Protein AF-A0A6C0HM33-F1 (afdb_monomer_lite)

Radius of gyration: 14.19 Å; chains: 1; bounding box: 34×34×38 Å

Organism: NCBI:txid1070528

Foldseek 3Di:
DPPPDLLVLLLVLLLVVLVVVVVVVCVVVVHLDDDLVVSLVSLVCCCPVVVVVSLVSSLVVQCVVCPVNDDPVVSVVSSCVCSVPVPVSSVVSSVVVVVVSVVD

pLDDT: mean 93.54, std 9.11, range [40.88, 98.25]

Sequence (104 aa):
MEDTSLITLVRDVTYYYIKFYYEKELKESNTNKLPDDNVKAMIDNLYIEKANDLKKYIRTTLKENLNDAYSAVAVENLLIEMFNDPEYSKQRVYLEILEYQKSL

Secondary structure (DSSP, 8-state):
-----HHHHHHHHHHHHHHHHHHHHHHHHT-S---HHHHHHHHHHHHHTSHHHHHHHHHHHHHHHHGGG--HHHHHHHHHHHHHS-HHHHHHHHHHHHHHHHT-

Structure (mmCIF, N/CA/C/O backbone):
data_AF-A0A6C0HM33-F1
#
_entry.id   AF-A0A6C0HM33-F1
#
loop_
_atom_site.group_PDB
_atom_site.id
_atom_site.type_symbol
_atom_site.label_atom_id
_atom_site.label_alt_id
_atom_site.label_comp_id
_atom_site.label_asym_id
_atom_site.label_entity_id
_atom_site.label_seq_id
_atom_site.pdbx_PDB_ins_code
_atom_site.Cartn_x
_atom_site.Cartn_y
_atom_site.Cartn_z
_atom_site.occupancy
_atom_site.B_iso_or_equiv
_atom_site.auth_seq_id
_atom_site.auth_comp_id
_atom_site.auth_asym_id
_atom_site.auth_atom_id
_atom_site.pdbx_PDB_model_num
ATOM 1 N N . MET A 1 1 ? 1.375 -22.699 -9.242 1.00 40.88 1 MET A N 1
ATOM 2 C CA . MET A 1 1 ? 2.428 -21.670 -9.310 1.00 40.88 1 MET A CA 1
ATOM 3 C C . MET A 1 1 ? 1.745 -20.376 -8.939 1.00 40.88 1 MET A C 1
ATOM 5 O O . MET A 1 1 ? 0.843 -19.987 -9.668 1.00 40.88 1 MET A O 1
ATOM 9 N N . GLU A 1 2 ? 2.046 -19.805 -7.773 1.00 47.09 2 GLU A N 1
ATOM 10 C CA . GLU A 1 2 ? 1.634 -18.424 -7.504 1.00 47.09 2 GLU A CA 1
ATOM 11 C C . GLU A 1 2 ? 2.284 -17.542 -8.565 1.00 47.09 2 GLU A C 1
ATOM 13 O O . GLU A 1 2 ? 3.473 -17.677 -8.854 1.00 47.09 2 GLU A O 1
ATOM 18 N N . ASP A 1 3 ? 1.474 -16.715 -9.209 1.00 47.31 3 ASP A N 1
ATOM 19 C CA . ASP A 1 3 ? 1.908 -15.832 -10.278 1.00 47.31 3 ASP A CA 1
ATOM 20 C C . ASP A 1 3 ? 2.804 -14.745 -9.663 1.00 47.31 3 ASP A C 1
ATOM 22 O O . ASP A 1 3 ? 2.318 -13.747 -9.123 1.00 47.31 3 ASP A O 1
ATOM 26 N N . THR A 1 4 ? 4.126 -14.954 -9.669 1.00 66.25 4 THR A N 1
ATOM 27 C CA . THR A 1 4 ? 5.123 -13.995 -9.151 1.00 66.25 4 THR A CA 1
ATOM 28 C C . THR A 1 4 ? 5.337 -12.850 -10.147 1.00 66.25 4 THR A C 1
ATOM 30 O O . THR A 1 4 ? 6.457 -12.505 -10.521 1.00 66.25 4 THR A O 1
ATOM 33 N N . SER A 1 5 ? 4.240 -12.281 -10.643 1.00 88.25 5 SER A N 1
ATOM 34 C CA . SER A 1 5 ? 4.273 -11.125 -11.526 1.00 88.25 5 SER A CA 1
ATOM 35 C C . SER A 1 5 ? 4.739 -9.886 -10.752 1.00 88.25 5 SER A C 1
ATOM 37 O O . SER A 1 5 ? 4.490 -9.750 -9.552 1.00 88.25 5 SER A O 1
ATOM 39 N N . LEU A 1 6 ? 5.372 -8.934 -11.444 1.00 89.75 6 LEU A N 1
ATOM 40 C CA . LEU A 1 6 ? 5.747 -7.647 -10.845 1.00 89.75 6 LEU A CA 1
ATOM 41 C C . LEU A 1 6 ? 4.533 -6.922 -10.244 1.00 89.75 6 LEU A C 1
ATOM 43 O O . LEU A 1 6 ? 4.656 -6.248 -9.225 1.00 89.75 6 LEU A O 1
ATOM 47 N N . ILE A 1 7 ? 3.354 -7.103 -10.848 1.00 91.62 7 ILE A N 1
ATOM 48 C CA . ILE A 1 7 ? 2.091 -6.565 -10.342 1.00 91.62 7 ILE A CA 1
ATOM 49 C C . ILE A 1 7 ? 1.794 -7.162 -8.969 1.00 91.62 7 ILE A C 1
ATOM 51 O O . ILE A 1 7 ? 1.553 -6.405 -8.036 1.00 91.62 7 ILE A O 1
ATOM 55 N N . THR A 1 8 ? 1.855 -8.488 -8.821 1.00 92.19 8 THR A N 1
ATOM 56 C CA . THR A 1 8 ? 1.652 -9.172 -7.532 1.00 92.19 8 THR A CA 1
ATOM 57 C C . THR A 1 8 ? 2.597 -8.613 -6.471 1.00 92.19 8 THR A C 1
ATOM 59 O O . THR A 1 8 ? 2.149 -8.189 -5.412 1.00 92.19 8 THR A O 1
ATOM 62 N N . LEU A 1 9 ? 3.882 -8.468 -6.800 1.00 94.38 9 LEU A N 1
ATOM 63 C CA . LEU A 1 9 ? 4.868 -7.927 -5.864 1.00 94.38 9 LEU A CA 1
ATOM 64 C C . LEU A 1 9 ? 4.569 -6.475 -5.454 1.00 94.38 9 LEU A C 1
ATOM 66 O O . LEU A 1 9 ? 4.654 -6.142 -4.276 1.00 94.38 9 LEU A O 1
ATOM 70 N N . VAL A 1 10 ? 4.182 -5.600 -6.391 1.00 94.94 10 VAL A N 1
ATOM 71 C CA . VAL A 1 10 ? 3.756 -4.224 -6.066 1.00 94.94 10 VAL A CA 1
ATOM 72 C C . VAL A 1 10 ? 2.551 -4.242 -5.123 1.00 94.94 10 VAL A C 1
ATOM 74 O O . VAL A 1 10 ? 2.495 -3.450 -4.176 1.00 94.94 10 VAL A O 1
ATOM 77 N N . ARG A 1 11 ? 1.588 -5.141 -5.360 1.00 94.56 11 ARG A N 1
ATOM 78 C CA . ARG A 1 11 ? 0.393 -5.282 -4.520 1.00 94.56 11 ARG A CA 1
ATOM 79 C C . ARG A 1 11 ? 0.765 -5.696 -3.100 1.00 94.56 11 ARG A C 1
ATOM 81 O O . ARG A 1 11 ? 0.347 -5.007 -2.170 1.00 94.56 11 ARG A O 1
ATOM 88 N N . ASP A 1 12 ? 1.598 -6.719 -2.953 1.00 95.44 12 ASP A N 1
ATOM 89 C CA . ASP A 1 12 ? 2.037 -7.233 -1.653 1.00 95.44 12 ASP A CA 1
ATOM 90 C C . ASP A 1 12 ? 2.808 -6.173 -0.869 1.00 95.44 12 ASP A C 1
ATOM 92 O O . ASP A 1 12 ? 2.508 -5.899 0.291 1.00 95.44 12 ASP A O 1
ATOM 96 N N . VAL A 1 13 ? 3.764 -5.501 -1.515 1.00 96.69 13 VAL A N 1
ATOM 97 C CA . VAL A 1 13 ? 4.553 -4.441 -0.873 1.00 96.69 13 VAL A CA 1
ATOM 98 C C . VAL A 1 13 ? 3.663 -3.277 -0.427 1.00 96.69 13 VAL A C 1
ATOM 100 O O . VAL A 1 13 ? 3.853 -2.734 0.663 1.00 96.69 13 VAL A O 1
ATOM 103 N N . THR A 1 14 ? 2.655 -2.922 -1.226 1.00 97.25 14 THR A N 1
ATOM 104 C CA . THR A 1 14 ? 1.662 -1.906 -0.847 1.00 97.25 14 THR A CA 1
ATOM 105 C C . THR A 1 14 ? 0.862 -2.348 0.379 1.00 97.25 14 THR A C 1
ATOM 107 O O . THR A 1 14 ? 0.716 -1.569 1.321 1.00 97.25 14 THR A O 1
ATOM 110 N N . TYR A 1 15 ? 0.385 -3.597 0.403 1.00 97.69 15 TYR A N 1
ATOM 111 C CA . TYR A 1 15 ? -0.327 -4.156 1.551 1.00 97.69 15 TYR A CA 1
ATOM 112 C C . TYR A 1 15 ? 0.526 -4.101 2.823 1.00 97.69 15 TYR A C 1
ATOM 114 O O . TYR A 1 15 ? 0.066 -3.585 3.838 1.00 97.69 15 TY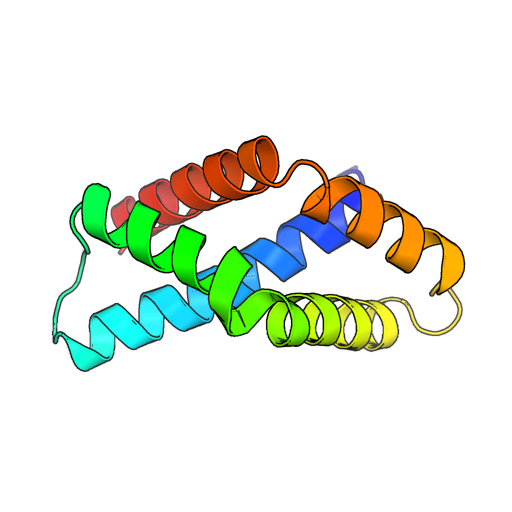R A O 1
ATOM 122 N N . TYR A 1 16 ? 1.786 -4.546 2.769 1.00 97.44 16 TYR A N 1
ATOM 123 C CA . TYR A 1 16 ? 2.678 -4.532 3.932 1.00 97.44 16 TYR A CA 1
ATOM 124 C C . TYR A 1 16 ? 2.941 -3.123 4.468 1.00 97.44 16 TYR A C 1
ATOM 126 O O . TYR A 1 16 ? 2.944 -2.927 5.685 1.00 97.44 16 TYR A O 1
ATOM 134 N N . TYR A 1 17 ? 3.108 -2.134 3.585 1.00 97.81 17 TYR A N 1
ATOM 135 C CA . TYR A 1 17 ? 3.233 -0.737 3.997 1.00 97.81 17 TYR A CA 1
ATOM 136 C C . TYR A 1 17 ? 1.991 -0.267 4.757 1.00 97.81 17 TYR A C 1
ATOM 138 O O . TYR A 1 17 ? 2.098 0.283 5.851 1.00 97.81 17 TYR A O 1
ATOM 146 N N . ILE A 1 18 ? 0.801 -0.505 4.204 1.00 97.81 18 ILE A N 1
ATOM 147 C CA . ILE A 1 18 ? -0.454 -0.063 4.819 1.00 97.81 18 ILE A CA 1
ATOM 148 C C . ILE A 1 18 ? -0.720 -0.816 6.126 1.00 97.81 18 ILE A C 1
ATOM 150 O O . ILE A 1 18 ? -1.084 -0.194 7.121 1.00 97.81 18 ILE A O 1
ATOM 154 N N . LYS A 1 19 ? -0.461 -2.128 6.165 1.00 97.69 19 LYS A N 1
ATOM 155 C CA . LYS A 1 19 ? -0.561 -2.962 7.370 1.00 97.69 19 LYS A CA 1
ATOM 156 C C . LYS A 1 19 ? 0.330 -2.442 8.493 1.00 97.69 19 LYS A C 1
ATOM 158 O O . LYS A 1 19 ? -0.118 -2.384 9.633 1.00 97.69 19 LYS A O 1
ATOM 163 N N . PHE A 1 20 ? 1.556 -2.020 8.184 1.00 97.31 20 PHE A N 1
ATOM 164 C CA . PHE A 1 20 ? 2.453 -1.419 9.171 1.00 97.31 20 PHE A CA 1
ATOM 165 C C . PHE A 1 20 ? 1.843 -0.164 9.817 1.00 97.31 20 PHE A C 1
ATOM 167 O O . PHE A 1 20 ? 1.882 -0.022 11.040 1.00 97.31 20 PHE A O 1
ATOM 174 N N . TYR A 1 21 ? 1.248 0.732 9.022 1.00 97.25 21 TYR A N 1
ATOM 175 C CA . TYR A 1 21 ? 0.576 1.921 9.559 1.00 97.25 21 TYR A CA 1
ATOM 176 C C . TYR A 1 21 ? -0.694 1.569 10.329 1.00 97.25 21 TYR A C 1
ATOM 178 O O . TYR A 1 21 ? -0.913 2.111 11.405 1.00 97.25 21 TYR A O 1
ATOM 186 N N . TYR A 1 22 ? -1.478 0.614 9.839 1.00 97.56 22 TYR A N 1
ATOM 187 C CA . TYR A 1 22 ? -2.654 0.115 10.542 1.00 97.56 22 TYR A CA 1
ATOM 188 C C . TYR A 1 22 ? -2.306 -0.436 11.934 1.00 97.56 22 TYR A C 1
ATOM 190 O O . TYR A 1 22 ? -2.901 -0.046 12.933 1.00 97.56 22 TYR A O 1
ATOM 198 N N . GLU A 1 23 ? -1.288 -1.292 12.034 1.00 96.62 23 GLU A N 1
ATOM 199 C CA . GLU A 1 23 ? -0.817 -1.819 13.320 1.00 96.62 23 GLU A CA 1
ATOM 200 C C . GLU A 1 23 ? -0.270 -0.729 14.241 1.00 96.62 23 GLU A C 1
ATOM 202 O O . GLU A 1 23 ? -0.378 -0.833 15.465 1.00 96.62 23 GLU A O 1
ATOM 207 N N . LYS A 1 24 ? 0.342 0.308 13.666 1.00 96.38 24 LYS A N 1
ATOM 208 C CA . LYS A 1 24 ? 0.802 1.471 14.418 1.00 96.38 24 LYS A CA 1
ATOM 209 C C . LYS A 1 24 ? -0.385 2.243 15.009 1.00 96.38 24 LYS A C 1
ATOM 211 O O . LYS A 1 24 ? -0.370 2.507 16.206 1.00 96.38 24 LYS A O 1
ATOM 216 N N . GLU A 1 25 ? -1.422 2.516 14.221 1.00 95.50 25 GLU A N 1
ATOM 217 C CA . GLU A 1 25 ? -2.656 3.176 14.676 1.00 95.50 25 GLU A CA 1
ATOM 218 C C . GLU A 1 25 ? -3.372 2.371 15.771 1.00 95.50 25 GLU A C 1
ATOM 220 O O . GLU A 1 25 ? -3.819 2.933 16.771 1.00 95.50 25 GLU A O 1
ATOM 225 N N . LEU A 1 26 ? -3.431 1.039 15.648 1.00 95.81 26 LEU A N 1
ATOM 226 C CA . LEU A 1 26 ? -3.969 0.167 16.700 1.00 95.81 26 LEU A CA 1
ATOM 227 C C . LEU A 1 26 ? -3.209 0.321 18.023 1.00 95.81 26 LEU A C 1
ATOM 229 O O . LEU A 1 26 ? -3.818 0.464 19.083 1.00 95.81 26 LEU A O 1
ATOM 233 N N . LYS A 1 27 ? -1.871 0.342 17.966 1.00 95.00 27 LYS A N 1
ATOM 234 C CA . LYS A 1 27 ? -1.017 0.526 19.149 1.00 95.00 27 LYS A CA 1
ATOM 235 C C . LYS A 1 27 ? -1.180 1.913 19.767 1.00 95.00 27 LYS A C 1
ATOM 237 O O . LYS A 1 27 ? -1.246 2.018 20.987 1.00 95.00 27 LYS A O 1
ATOM 242 N N . GLU A 1 28 ? -1.250 2.960 18.949 1.00 94.25 28 GLU A N 1
ATOM 243 C CA . GLU A 1 28 ? -1.387 4.347 19.414 1.00 94.25 28 GLU A CA 1
ATOM 244 C C . GLU A 1 28 ? -2.772 4.624 20.015 1.00 94.25 28 GLU A C 1
ATOM 246 O O . GLU A 1 28 ? -2.881 5.312 21.029 1.00 94.25 28 GLU A O 1
ATOM 251 N N . SER A 1 29 ? -3.822 4.028 19.447 1.00 92.25 29 SER A N 1
ATOM 252 C CA . SER A 1 29 ? -5.194 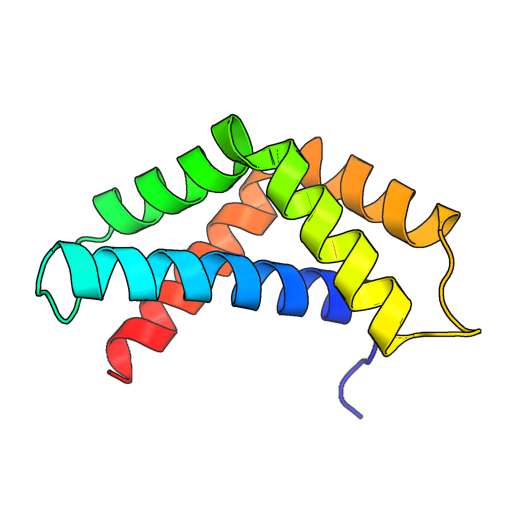4.111 19.966 1.00 92.25 29 SER A CA 1
ATOM 253 C C . SER A 1 29 ? -5.506 3.097 21.075 1.00 92.25 29 SER A C 1
ATOM 255 O O . SER A 1 29 ? -6.578 3.163 21.676 1.00 92.25 29 SER A O 1
ATOM 257 N N . ASN A 1 30 ? -4.582 2.172 21.360 1.00 93.19 30 ASN A N 1
ATOM 258 C CA . ASN A 1 30 ? -4.756 1.045 22.279 1.00 93.19 30 ASN A CA 1
ATOM 259 C C . ASN A 1 30 ? -6.023 0.218 21.976 1.00 93.19 30 ASN A C 1
ATOM 261 O O . ASN A 1 30 ? -6.786 -0.153 22.873 1.00 93.19 30 ASN A O 1
ATOM 265 N N . THR A 1 31 ? -6.269 -0.025 20.688 1.00 92.81 31 THR A N 1
ATOM 266 C CA . THR A 1 31 ? -7.414 -0.789 20.182 1.00 92.81 31 THR A CA 1
ATOM 267 C C . THR A 1 31 ? -6.937 -2.032 19.434 1.00 92.81 31 THR A C 1
ATOM 269 O O . THR A 1 31 ? -5.826 -2.078 18.917 1.00 92.81 31 THR A O 1
ATOM 272 N N . ASN A 1 32 ? -7.796 -3.049 19.348 1.00 90.50 32 ASN A N 1
ATOM 273 C CA . ASN A 1 32 ? -7.516 -4.262 18.563 1.00 90.50 32 ASN A CA 1
ATOM 274 C C . ASN A 1 32 ? -8.155 -4.211 17.164 1.00 90.50 32 ASN A C 1
ATOM 276 O O . ASN A 1 32 ? -7.967 -5.118 16.360 1.00 90.50 32 ASN A O 1
ATOM 280 N N . LYS A 1 33 ? -8.952 -3.171 16.892 1.00 94.00 33 LYS A N 1
ATOM 281 C CA . LYS A 1 33 ? -9.652 -2.957 15.627 1.00 94.00 33 LYS A CA 1
ATOM 282 C C . LYS A 1 33 ? -9.966 -1.482 15.418 1.00 94.00 33 LYS A C 1
ATOM 284 O O . LYS A 1 33 ? -10.309 -0.788 16.377 1.00 94.00 33 LYS A O 1
ATOM 289 N N . LEU A 1 34 ? -9.944 -1.045 14.165 1.00 94.75 34 LEU A N 1
ATOM 290 C CA . LEU A 1 34 ? -10.461 0.253 13.752 1.00 94.75 34 LEU A CA 1
ATOM 291 C C . LEU A 1 34 ? -11.862 0.102 13.135 1.00 94.75 34 LEU A C 1
ATOM 293 O O . LEU A 1 34 ? -12.147 -0.894 12.465 1.00 94.75 34 LEU A O 1
ATOM 297 N N . PRO A 1 35 ? -12.753 1.088 13.331 1.00 95.56 35 PRO A N 1
ATOM 298 C CA . PRO A 1 35 ? -13.971 1.203 12.536 1.00 95.56 35 PRO A CA 1
ATOM 299 C C . PRO A 1 35 ? -13.655 1.301 11.038 1.00 95.56 35 PRO A C 1
ATOM 301 O O . PRO A 1 35 ? -12.670 1.931 10.658 1.00 95.56 35 PRO A O 1
ATOM 304 N N . ASP A 1 36 ? -14.521 0.750 10.190 1.00 94.88 36 ASP A N 1
ATOM 305 C CA . ASP A 1 36 ? -14.363 0.741 8.730 1.00 94.88 36 ASP A CA 1
ATOM 306 C C . ASP A 1 36 ? -14.050 2.116 8.128 1.00 94.88 36 ASP A C 1
ATOM 308 O O . ASP A 1 36 ? -13.157 2.238 7.289 1.00 94.88 36 ASP A O 1
ATOM 312 N N . ASP A 1 37 ? -14.747 3.158 8.583 1.00 96.12 37 ASP A N 1
ATOM 313 C CA . ASP A 1 37 ? -14.535 4.526 8.102 1.00 96.12 37 ASP A CA 1
ATOM 314 C C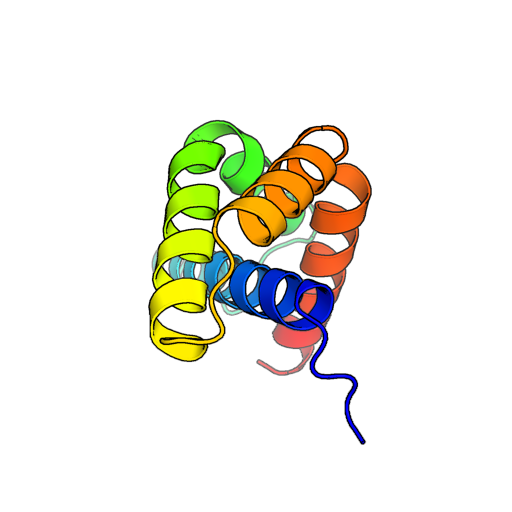 . ASP A 1 37 ? -13.143 5.054 8.475 1.00 96.12 37 ASP A C 1
ATOM 316 O O . ASP A 1 37 ? -12.507 5.742 7.676 1.00 96.12 37 ASP A O 1
ATOM 320 N N . ASN A 1 38 ? -12.617 4.665 9.641 1.00 96.44 38 ASN A N 1
ATOM 321 C CA . ASN A 1 38 ? -11.261 5.023 10.055 1.00 96.44 38 ASN A CA 1
ATOM 322 C C . ASN A 1 38 ? -10.213 4.278 9.223 1.00 96.44 38 ASN A C 1
ATOM 324 O O . ASN A 1 38 ? -9.192 4.866 8.875 1.00 96.44 38 ASN A O 1
ATOM 328 N N . VAL A 1 39 ? -10.461 3.011 8.865 1.00 97.38 39 VAL A N 1
ATOM 329 C CA . VAL A 1 39 ? -9.566 2.258 7.968 1.00 97.38 39 VAL A CA 1
ATOM 330 C C . VAL A 1 39 ? -9.506 2.929 6.596 1.00 97.38 39 VAL A C 1
ATOM 332 O O . VAL A 1 39 ? -8.413 3.146 6.075 1.00 97.38 39 VAL A O 1
ATOM 335 N N . LYS A 1 40 ? -10.660 3.305 6.027 1.00 96.94 40 LYS A N 1
ATOM 336 C CA . LYS A 1 40 ? -10.724 4.022 4.743 1.00 96.94 40 LYS A CA 1
ATOM 337 C C . LYS A 1 40 ? -9.977 5.350 4.806 1.00 96.94 40 LYS A C 1
ATOM 339 O O . LYS A 1 40 ? -9.096 5.578 3.984 1.00 96.94 40 LYS A O 1
ATOM 344 N N . ALA A 1 41 ? -10.259 6.170 5.819 1.00 96.94 41 ALA A N 1
ATOM 345 C CA . ALA A 1 41 ? -9.602 7.462 5.998 1.00 96.94 41 ALA A CA 1
ATOM 346 C C . ALA A 1 41 ? -8.080 7.324 6.162 1.00 96.94 41 ALA A C 1
ATOM 348 O O . ALA A 1 41 ? -7.318 8.076 5.558 1.00 96.94 41 ALA A O 1
ATOM 349 N N . MET A 1 42 ? -7.621 6.331 6.931 1.00 97.19 42 MET A N 1
ATOM 350 C CA . MET A 1 42 ? -6.197 6.038 7.077 1.00 97.19 42 MET A CA 1
ATOM 351 C C . MET A 1 42 ? -5.571 5.689 5.721 1.00 97.19 42 MET A C 1
ATOM 353 O O . MET A 1 42 ? -4.558 6.277 5.351 1.00 97.19 42 MET A O 1
ATOM 357 N N . ILE A 1 43 ? -6.176 4.772 4.959 1.00 97.56 43 ILE A N 1
ATOM 358 C CA . ILE A 1 43 ? -5.687 4.387 3.628 1.00 97.56 43 ILE A CA 1
ATOM 359 C C . ILE A 1 43 ? -5.648 5.600 2.695 1.00 97.56 43 ILE A C 1
ATOM 361 O O . ILE A 1 43 ? -4.626 5.837 2.052 1.00 97.56 43 ILE A O 1
ATOM 365 N N . ASP A 1 44 ? -6.708 6.405 2.653 1.00 96.69 44 ASP A N 1
ATOM 366 C CA . ASP A 1 44 ? -6.755 7.622 1.843 1.00 96.69 44 ASP A CA 1
ATOM 367 C C . ASP A 1 44 ? -5.613 8.579 2.180 1.00 96.69 44 ASP A C 1
ATOM 369 O O . ASP A 1 44 ? -4.900 9.027 1.277 1.00 96.69 44 ASP A O 1
ATOM 373 N N . ASN A 1 45 ? -5.364 8.813 3.469 1.00 96.12 45 ASN A N 1
ATOM 374 C CA . ASN A 1 45 ? -4.263 9.656 3.926 1.00 96.12 45 ASN A CA 1
ATOM 375 C C . ASN A 1 45 ? -2.897 9.100 3.497 1.00 96.12 45 ASN A C 1
ATOM 377 O O . ASN A 1 45 ? -2.017 9.871 3.109 1.00 96.12 45 ASN A O 1
ATOM 381 N N . LEU A 1 46 ? -2.708 7.775 3.477 1.00 96.75 46 LEU A N 1
ATOM 382 C CA . LEU A 1 46 ? -1.462 7.175 2.985 1.00 96.75 46 LEU A CA 1
ATOM 383 C C . LEU A 1 46 ? -1.234 7.435 1.487 1.00 96.75 46 LEU A C 1
ATOM 385 O O . LEU A 1 46 ? -0.096 7.649 1.067 1.00 96.75 46 LEU A O 1
ATOM 389 N N . TYR A 1 47 ? -2.299 7.457 0.684 1.00 95.38 47 TYR A N 1
ATOM 390 C CA . TYR A 1 47 ? -2.227 7.745 -0.753 1.00 95.38 47 TYR A CA 1
ATOM 391 C C . TYR A 1 47 ? -2.169 9.240 -1.089 1.00 95.38 47 TYR A C 1
ATOM 393 O O . TYR A 1 47 ? -1.782 9.576 -2.207 1.00 95.38 47 TYR A O 1
ATOM 401 N N . ILE A 1 48 ? -2.541 10.122 -0.158 1.00 93.38 48 ILE A N 1
ATOM 402 C CA . ILE A 1 48 ? -2.532 11.579 -0.346 1.00 93.38 48 ILE A CA 1
ATOM 403 C C . ILE A 1 48 ? -1.287 12.187 0.302 1.00 93.38 48 ILE A C 1
ATOM 405 O O . ILE A 1 48 ? -0.406 12.696 -0.388 1.00 93.38 48 ILE A O 1
ATOM 409 N N . GLU A 1 49 ? -1.179 12.101 1.625 1.00 94.31 49 GLU A N 1
ATOM 410 C CA . GLU A 1 49 ? -0.123 12.761 2.398 1.00 94.31 49 GLU A CA 1
ATOM 411 C C . GLU A 1 49 ? 1.200 12.001 2.322 1.00 94.31 49 GLU A C 1
ATOM 413 O O . GLU A 1 49 ? 2.274 12.598 2.243 1.00 94.31 49 GLU A O 1
ATOM 418 N N . LYS A 1 50 ? 1.130 10.665 2.304 1.00 93.88 50 LYS A N 1
ATOM 419 C CA . LYS A 1 50 ? 2.307 9.783 2.269 1.00 93.88 50 LYS A CA 1
ATOM 420 C C . LYS A 1 50 ? 2.549 9.154 0.903 1.00 93.88 50 LYS A C 1
ATOM 422 O O . LYS A 1 50 ? 3.332 8.213 0.791 1.00 93.88 50 LYS A O 1
ATOM 427 N N . ALA A 1 51 ? 1.963 9.714 -0.156 1.00 94.94 51 ALA A N 1
ATOM 428 C CA . ALA A 1 51 ? 2.075 9.182 -1.512 1.00 94.94 51 ALA A CA 1
ATOM 429 C C . ALA A 1 51 ? 3.538 8.967 -1.938 1.00 94.94 51 ALA A C 1
ATOM 431 O O . ALA A 1 51 ? 3.902 7.924 -2.480 1.00 94.94 51 ALA A O 1
ATOM 432 N N . ASN A 1 52 ? 4.398 9.952 -1.664 1.00 96.25 52 ASN A N 1
ATOM 433 C CA . ASN A 1 52 ? 5.819 9.884 -2.005 1.00 96.25 52 ASN A CA 1
ATOM 434 C C . ASN A 1 52 ? 6.563 8.828 -1.180 1.00 96.25 52 ASN A C 1
ATOM 436 O O . ASN A 1 52 ? 7.403 8.115 -1.732 1.00 96.25 52 ASN A O 1
ATOM 440 N N . ASP A 1 53 ? 6.229 8.695 0.104 1.00 97.12 53 ASP A N 1
ATOM 441 C CA . ASP A 1 53 ? 6.813 7.691 0.993 1.00 97.12 53 ASP A CA 1
ATOM 442 C C . ASP A 1 53 ? 6.399 6.279 0.573 1.00 97.12 53 ASP A C 1
ATOM 444 O O . ASP A 1 53 ? 7.253 5.400 0.494 1.00 97.12 53 ASP A O 1
ATOM 448 N N . LEU A 1 54 ? 5.123 6.071 0.233 1.00 97.31 54 LEU A N 1
ATOM 449 C CA . LEU A 1 54 ? 4.614 4.800 -0.281 1.00 97.31 54 LEU A CA 1
ATOM 450 C C . LEU A 1 54 ? 5.304 4.428 -1.600 1.00 97.31 54 LEU A C 1
ATOM 452 O O . LEU A 1 54 ? 5.837 3.327 -1.728 1.00 97.31 54 LEU A O 1
ATOM 456 N N . LYS A 1 55 ? 5.391 5.356 -2.564 1.00 97.25 55 LYS A N 1
ATOM 457 C CA . LYS A 1 55 ? 6.120 5.119 -3.824 1.00 97.25 55 LYS A CA 1
ATOM 458 C C . LYS A 1 55 ? 7.590 4.783 -3.573 1.00 97.25 55 LYS A C 1
ATOM 460 O O . LYS A 1 55 ? 8.138 3.889 -4.211 1.00 97.25 55 LYS A O 1
ATOM 465 N N . LYS A 1 56 ? 8.251 5.503 -2.660 1.00 97.81 56 LYS A N 1
ATOM 466 C CA . LYS A 1 56 ? 9.647 5.242 -2.287 1.00 97.81 56 LYS A CA 1
ATOM 467 C C . LYS A 1 56 ? 9.803 3.862 -1.654 1.00 97.81 56 LYS A C 1
ATOM 469 O O . LYS A 1 56 ? 10.708 3.137 -2.049 1.00 97.81 56 LYS A O 1
ATOM 474 N N . TYR A 1 57 ? 8.918 3.500 -0.731 1.00 97.81 57 TYR A N 1
ATOM 475 C CA . TYR A 1 57 ? 8.919 2.194 -0.084 1.00 97.81 57 TYR A CA 1
ATOM 476 C C . TYR A 1 57 ? 8.790 1.071 -1.116 1.00 97.81 57 TYR A C 1
ATOM 478 O O . TYR A 1 57 ? 9.641 0.189 -1.154 1.00 97.81 57 TYR A O 1
ATOM 486 N N . ILE A 1 58 ? 7.825 1.178 -2.038 1.00 97.06 58 ILE A N 1
ATOM 487 C CA . ILE A 1 58 ? 7.642 0.197 -3.116 1.00 97.06 58 ILE A CA 1
ATOM 488 C C . ILE A 1 58 ? 8.919 0.035 -3.946 1.00 97.06 58 ILE A C 1
ATOM 490 O O . ILE A 1 58 ? 9.385 -1.084 -4.143 1.00 97.06 58 ILE A O 1
ATOM 494 N N . ARG A 1 59 ? 9.531 1.140 -4.391 1.00 97.31 59 ARG A N 1
ATOM 495 C CA . ARG A 1 59 ? 10.779 1.092 -5.172 1.00 97.31 59 ARG A CA 1
ATOM 496 C C . ARG A 1 59 ? 11.909 0.417 -4.411 1.00 97.31 59 ARG A C 1
ATOM 498 O O . ARG A 1 59 ? 12.575 -0.451 -4.965 1.00 97.31 59 ARG A O 1
ATOM 505 N N . THR A 1 60 ? 12.144 0.834 -3.169 1.00 97.31 60 THR A N 1
ATOM 506 C CA . THR A 1 60 ? 13.248 0.316 -2.359 1.00 97.31 60 THR A CA 1
ATOM 507 C C . THR A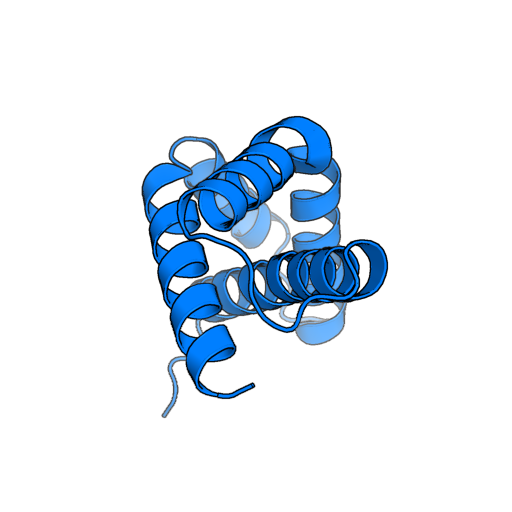 1 60 ? 13.068 -1.175 -2.100 1.00 97.31 60 THR A C 1
ATOM 509 O O . THR A 1 60 ? 13.974 -1.943 -2.405 1.00 97.31 60 THR A O 1
ATOM 512 N N . THR A 1 61 ? 11.884 -1.599 -1.658 1.00 96.38 61 THR A N 1
ATOM 513 C CA . THR A 1 61 ? 11.603 -3.008 -1.365 1.00 96.38 61 THR A CA 1
ATOM 514 C C . THR A 1 61 ? 11.680 -3.884 -2.615 1.00 96.38 61 THR A C 1
ATOM 516 O O . THR A 1 61 ? 12.285 -4.951 -2.580 1.00 96.38 61 THR A O 1
ATOM 519 N N . LEU A 1 62 ? 11.130 -3.444 -3.752 1.00 95.69 62 LEU A N 1
ATOM 520 C CA . LEU A 1 62 ? 11.231 -4.217 -4.995 1.00 95.69 62 LEU A CA 1
ATOM 521 C C . LEU A 1 62 ? 12.664 -4.287 -5.518 1.00 95.69 62 LEU A C 1
ATOM 523 O O . LEU A 1 62 ? 13.062 -5.324 -6.042 1.00 95.69 62 LEU A O 1
ATOM 527 N N . LYS A 1 63 ? 13.448 -3.216 -5.368 1.00 95.81 63 LYS A N 1
ATOM 528 C CA . LYS A 1 63 ? 14.859 -3.206 -5.761 1.00 95.81 63 LYS A CA 1
ATOM 529 C C . LYS A 1 63 ? 15.681 -4.194 -4.935 1.00 95.81 63 LYS A C 1
ATOM 531 O O . LYS A 1 63 ? 16.491 -4.916 -5.506 1.00 95.81 63 LYS A O 1
ATOM 536 N N . GLU A 1 64 ? 15.446 -4.249 -3.628 1.00 94.88 64 GLU A N 1
ATOM 537 C CA . GLU A 1 64 ? 16.101 -5.197 -2.717 1.00 94.88 64 GLU A CA 1
ATOM 538 C C . GLU A 1 64 ? 15.684 -6.651 -2.995 1.00 94.88 64 GLU A C 1
ATOM 540 O O . GLU A 1 64 ? 16.527 -7.548 -2.991 1.00 94.88 64 GLU A O 1
ATOM 545 N N . ASN A 1 65 ? 14.404 -6.887 -3.301 1.00 90.56 65 ASN A N 1
ATOM 546 C CA . ASN A 1 65 ? 13.882 -8.235 -3.538 1.00 90.56 65 ASN A CA 1
ATOM 547 C C . ASN A 1 65 ? 14.248 -8.796 -4.921 1.00 90.56 65 ASN A C 1
ATOM 549 O O . ASN A 1 65 ? 14.507 -9.990 -5.049 1.00 90.56 65 ASN A O 1
ATOM 553 N N . LEU A 1 66 ? 14.255 -7.960 -5.965 1.00 91.44 66 LEU A N 1
ATOM 554 C CA . LEU A 1 66 ? 14.473 -8.405 -7.346 1.00 91.44 66 LEU A CA 1
ATOM 555 C C . LEU A 1 66 ? 15.939 -8.344 -7.786 1.00 91.44 66 LEU A C 1
ATOM 557 O O . LEU A 1 66 ? 16.302 -9.051 -8.724 1.00 91.44 66 LEU A O 1
ATOM 561 N N . ASN A 1 67 ? 16.780 -7.539 -7.127 1.00 92.50 67 ASN A N 1
ATOM 562 C CA . ASN A 1 67 ? 18.195 -7.358 -7.471 1.00 92.50 67 ASN A CA 1
ATOM 563 C C . ASN A 1 67 ? 18.390 -7.137 -8.985 1.00 92.50 67 ASN A C 1
ATOM 565 O O . ASN A 1 67 ? 17.851 -6.178 -9.536 1.00 92.50 67 ASN A O 1
ATOM 569 N N . ASP A 1 68 ? 19.101 -8.032 -9.673 1.00 93.62 68 ASP A N 1
ATOM 570 C CA . ASP A 1 68 ? 19.386 -7.930 -11.111 1.00 93.62 68 ASP A CA 1
ATOM 571 C C . ASP A 1 68 ? 18.129 -8.020 -11.998 1.00 93.62 68 ASP A C 1
ATOM 573 O O . ASP A 1 68 ? 18.134 -7.538 -13.130 1.00 93.62 68 ASP A O 1
ATOM 577 N N . ALA A 1 69 ? 17.032 -8.596 -11.494 1.00 91.00 69 ALA A N 1
ATOM 578 C CA . ALA A 1 69 ? 15.746 -8.658 -12.193 1.00 91.00 69 ALA A CA 1
ATOM 579 C C . ALA A 1 69 ? 14.912 -7.369 -12.039 1.00 91.00 69 ALA A C 1
ATOM 581 O O . ALA A 1 69 ? 13.826 -7.256 -12.615 1.00 91.00 69 ALA A O 1
ATOM 582 N N . TYR A 1 70 ? 15.386 -6.391 -11.259 1.00 93.50 70 TYR A N 1
ATOM 583 C CA . TYR A 1 70 ? 14.681 -5.132 -11.049 1.00 93.50 70 TYR A CA 1
ATOM 584 C C . TYR A 1 70 ? 14.694 -4.267 -12.314 1.00 93.50 70 TYR A C 1
ATOM 586 O O . TYR A 1 70 ? 15.732 -3.767 -12.749 1.00 93.50 70 TYR A O 1
ATOM 594 N N . SER A 1 71 ? 13.510 -3.996 -12.860 1.00 95.19 71 SER A N 1
ATOM 595 C CA . SER A 1 71 ? 13.331 -3.019 -13.934 1.00 95.19 71 SER A CA 1
ATOM 596 C C . SER A 1 71 ? 12.748 -1.724 -13.379 1.00 95.19 71 SER A C 1
ATOM 598 O O . SER A 1 71 ? 11.554 -1.644 -13.086 1.00 95.19 71 SER A O 1
ATOM 600 N N . ALA A 1 72 ? 13.586 -0.686 -13.279 1.00 95.31 72 ALA A N 1
ATOM 601 C CA . ALA A 1 72 ? 13.154 0.641 -12.835 1.00 95.31 72 ALA A CA 1
ATOM 602 C C . ALA A 1 72 ? 12.004 1.177 -13.700 1.00 95.31 72 ALA A C 1
ATOM 604 O O . ALA A 1 72 ? 11.011 1.661 -13.173 1.00 95.31 72 ALA A O 1
ATOM 605 N N . VAL A 1 73 ? 12.110 1.023 -15.024 1.00 96.00 73 VAL A N 1
ATOM 606 C CA . VAL A 1 73 ? 11.087 1.481 -15.975 1.00 96.00 73 VAL A CA 1
ATOM 607 C C . VAL A 1 73 ? 9.754 0.769 -15.742 1.00 96.00 73 VAL A C 1
ATOM 609 O O . VAL A 1 73 ? 8.715 1.421 -15.703 1.00 96.00 73 VAL A O 1
ATOM 612 N N . ALA A 1 74 ? 9.769 -0.554 -15.550 1.00 95.38 74 ALA A N 1
ATOM 613 C CA . ALA A 1 74 ? 8.539 -1.311 -15.325 1.00 95.38 74 ALA A CA 1
ATOM 614 C C . ALA A 1 74 ? 7.861 -0.921 -14.002 1.00 95.38 74 ALA A C 1
ATOM 616 O O . ALA A 1 74 ? 6.645 -0.749 -13.965 1.00 95.38 74 ALA A O 1
ATOM 617 N N . VAL A 1 75 ? 8.643 -0.735 -12.934 1.00 96.12 75 VAL A N 1
ATOM 618 C CA . VAL A 1 75 ? 8.119 -0.307 -11.629 1.00 96.12 75 VAL A CA 1
ATOM 619 C C . VAL A 1 75 ? 7.553 1.109 -11.698 1.00 96.12 75 VAL A C 1
ATOM 621 O O . VAL A 1 75 ? 6.459 1.336 -11.189 1.00 96.12 75 VAL A O 1
ATOM 624 N N . GLU A 1 76 ? 8.234 2.054 -12.354 1.00 96.69 76 GLU A N 1
ATOM 625 C CA . GLU A 1 76 ? 7.705 3.414 -12.516 1.00 96.69 76 GLU A CA 1
ATOM 626 C C . GLU A 1 76 ? 6.390 3.434 -13.292 1.00 96.69 76 GLU A C 1
ATOM 628 O O . GLU A 1 76 ? 5.458 4.111 -12.866 1.00 96.69 76 GLU A O 1
ATOM 633 N N . ASN A 1 77 ? 6.278 2.670 -14.382 1.00 96.25 77 ASN A N 1
ATOM 634 C CA . ASN A 1 77 ? 5.036 2.602 -15.154 1.00 96.25 77 ASN A CA 1
ATOM 635 C C . ASN A 1 77 ? 3.871 2.085 -14.300 1.00 96.25 77 ASN A C 1
ATOM 637 O O . ASN A 1 77 ? 2.815 2.712 -14.270 1.00 96.25 77 ASN A O 1
ATOM 641 N N . LEU A 1 78 ? 4.085 1.013 -13.528 1.00 95.50 78 LEU A N 1
ATOM 642 C CA . LEU A 1 78 ? 3.066 0.489 -12.614 1.00 95.50 78 LEU A CA 1
ATOM 643 C C . LEU A 1 78 ? 2.690 1.492 -11.522 1.00 95.50 78 LEU A C 1
ATOM 645 O O . LEU A 1 78 ? 1.517 1.625 -11.184 1.00 95.50 78 LEU A O 1
ATOM 649 N N . LEU A 1 79 ? 3.664 2.216 -10.964 1.00 96.31 79 LEU A N 1
ATOM 650 C CA . LEU A 1 79 ? 3.392 3.262 -9.978 1.00 96.31 79 LEU A CA 1
ATOM 651 C C . LEU A 1 79 ? 2.611 4.427 -10.593 1.00 96.31 79 LEU A C 1
ATOM 653 O O . LEU A 1 79 ? 1.732 4.975 -9.934 1.00 96.31 79 LEU A O 1
ATOM 657 N N . ILE A 1 80 ? 2.909 4.822 -11.829 1.00 95.44 80 ILE A N 1
ATOM 658 C CA . ILE A 1 80 ? 2.158 5.867 -12.531 1.00 95.44 80 ILE A CA 1
ATOM 659 C C . ILE A 1 80 ? 0.710 5.418 -12.724 1.00 95.44 80 ILE A C 1
ATOM 661 O O . ILE A 1 80 ? -0.196 6.137 -12.317 1.00 95.44 80 ILE A O 1
ATOM 665 N N . GLU A 1 81 ? 0.487 4.222 -13.269 1.00 94.19 81 GLU A N 1
ATOM 666 C CA . GLU A 1 81 ? -0.856 3.661 -13.461 1.00 94.19 81 GLU A CA 1
ATOM 667 C C . GLU A 1 81 ? -1.625 3.578 -12.137 1.00 94.19 81 GLU A C 1
ATOM 669 O O . GLU A 1 81 ? -2.730 4.106 -12.022 1.00 94.19 81 GLU A O 1
ATOM 674 N N . MET A 1 82 ? -1.000 3.005 -11.105 1.00 94.06 82 MET A N 1
ATOM 675 C CA . MET A 1 82 ? -1.610 2.822 -9.791 1.00 94.06 82 MET A CA 1
ATOM 676 C C . MET A 1 82 ? -1.976 4.139 -9.101 1.00 94.06 82 MET A C 1
ATOM 678 O O . MET A 1 82 ? -2.966 4.189 -8.383 1.00 94.06 82 MET A O 1
ATOM 682 N N . PHE A 1 83 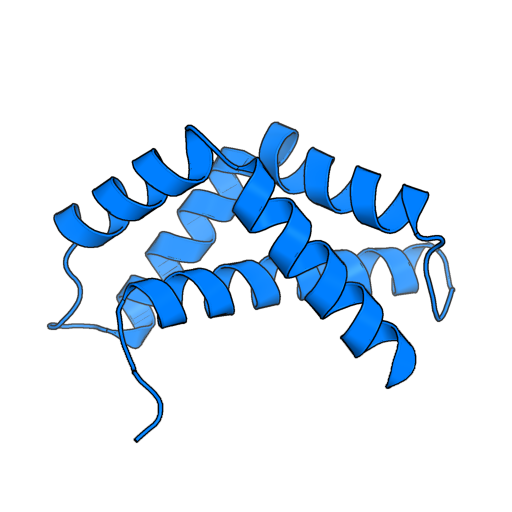? -1.171 5.191 -9.250 1.00 94.44 83 PHE A N 1
ATOM 683 C CA . PHE A 1 83 ? -1.441 6.475 -8.595 1.00 94.44 83 PHE A CA 1
ATOM 684 C C . PHE A 1 83 ? -2.257 7.443 -9.457 1.00 94.44 83 PHE A C 1
ATOM 686 O O . PHE A 1 83 ? -2.772 8.418 -8.912 1.00 94.44 83 PHE A O 1
ATOM 693 N N . ASN A 1 84 ? -2.392 7.187 -10.760 1.00 93.62 84 ASN A N 1
ATOM 694 C CA . ASN A 1 84 ? -3.336 7.902 -11.617 1.00 93.62 84 ASN A CA 1
ATOM 695 C C . ASN A 1 84 ? -4.782 7.463 -11.344 1.00 93.62 84 ASN A C 1
ATOM 697 O O . ASN A 1 84 ? -5.673 8.307 -11.363 1.00 93.62 84 ASN A O 1
ATOM 701 N N . ASP A 1 85 ? -5.003 6.176 -11.053 1.00 92.25 85 ASP A N 1
ATOM 702 C CA . ASP A 1 85 ? -6.290 5.637 -10.594 1.00 92.25 85 ASP A CA 1
ATOM 703 C C . ASP A 1 85 ? -6.099 4.764 -9.334 1.00 92.25 85 ASP A C 1
ATOM 705 O O . ASP A 1 85 ? -5.995 3.533 -9.408 1.00 92.25 85 ASP A O 1
ATOM 709 N N . PRO A 1 86 ? -6.005 5.391 -8.146 1.00 94.56 86 PRO A N 1
ATOM 710 C CA . PRO A 1 86 ? -5.724 4.674 -6.910 1.00 94.56 86 PRO A CA 1
ATOM 711 C C . PRO A 1 86 ? -6.937 3.934 -6.348 1.00 94.56 86 PRO A C 1
ATOM 713 O O . PRO A 1 86 ? -6.758 3.148 -5.418 1.00 94.56 86 PRO A O 1
ATOM 716 N N . GLU A 1 87 ? -8.147 4.152 -6.870 1.00 95.19 87 GLU A N 1
ATOM 717 C CA . GLU A 1 87 ? -9.391 3.692 -6.244 1.00 95.19 87 GLU A CA 1
ATOM 718 C C . GLU A 1 87 ? -9.423 2.168 -6.105 1.00 95.19 87 GLU A C 1
ATOM 720 O O . GLU A 1 87 ? -9.651 1.628 -5.021 1.00 95.19 87 GLU A O 1
ATOM 725 N N . TYR A 1 88 ? -9.073 1.460 -7.182 1.00 92.94 88 TYR A N 1
ATOM 726 C CA . TYR A 1 88 ? -8.975 0.003 -7.160 1.00 92.94 88 TYR A CA 1
ATOM 727 C C . TYR A 1 88 ? -7.949 -0.492 -6.132 1.00 92.94 88 TYR A C 1
ATOM 729 O O . TYR A 1 88 ? -8.194 -1.455 -5.402 1.00 92.94 88 TYR A O 1
ATOM 737 N N . SER A 1 89 ? -6.795 0.173 -6.051 1.00 94.25 89 SER A N 1
ATOM 738 C CA . SER A 1 89 ? -5.728 -0.211 -5.122 1.00 94.25 89 SER A CA 1
ATOM 739 C C . SER A 1 89 ? -6.117 0.036 -3.668 1.00 94.25 89 SER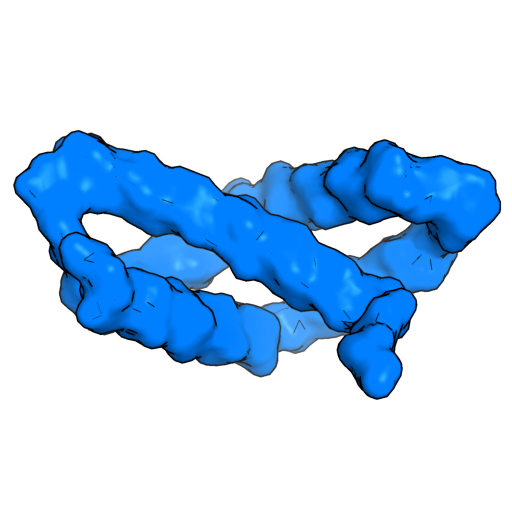 A C 1
ATOM 741 O O . SER A 1 89 ? -5.898 -0.838 -2.831 1.00 94.25 89 SER A O 1
ATOM 743 N N . LYS A 1 90 ? -6.757 1.173 -3.377 1.00 97.38 90 LYS A N 1
ATOM 744 C CA . LYS A 1 90 ? -7.291 1.504 -2.053 1.00 97.38 90 LYS A CA 1
ATOM 745 C C . LYS A 1 90 ? -8.360 0.512 -1.618 1.00 97.38 90 LYS A C 1
ATOM 747 O O . LYS A 1 90 ? -8.258 -0.042 -0.528 1.00 97.38 90 LYS A O 1
ATOM 752 N N . GLN A 1 91 ? -9.338 0.235 -2.482 1.00 97.50 91 GLN A N 1
ATOM 753 C CA . GLN A 1 91 ? -10.420 -0.703 -2.188 1.00 97.50 91 GLN A CA 1
ATOM 754 C C . GLN A 1 91 ? -9.888 -2.114 -1.928 1.00 97.50 91 GLN A C 1
ATOM 756 O O . GLN A 1 91 ? -10.340 -2.781 -0.997 1.00 97.50 91 GLN A O 1
ATOM 761 N N . ARG A 1 92 ? -8.909 -2.570 -2.720 1.00 96.44 92 ARG A N 1
ATOM 762 C CA . ARG A 1 92 ? -8.269 -3.872 -2.508 1.00 96.44 92 ARG A CA 1
ATOM 763 C C . ARG A 1 92 ? -7.615 -3.941 -1.130 1.00 96.44 92 ARG A C 1
ATOM 765 O O . ARG A 1 92 ? -7.926 -4.849 -0.365 1.00 96.44 92 ARG A O 1
ATOM 772 N N . VAL A 1 93 ? -6.759 -2.972 -0.799 1.00 97.19 93 VAL A N 1
ATOM 773 C CA . VAL A 1 93 ? -6.036 -2.999 0.479 1.00 97.19 93 VAL A CA 1
ATOM 774 C C . VAL A 1 93 ? -6.977 -2.794 1.666 1.00 97.19 93 VAL A C 1
ATOM 776 O O . VAL A 1 93 ? -6.781 -3.409 2.706 1.00 97.19 93 VAL A O 1
ATOM 779 N N . TYR A 1 94 ? -8.045 -2.009 1.519 1.00 98.25 94 TYR A N 1
ATOM 780 C CA . TYR A 1 94 ? -9.095 -1.905 2.533 1.00 98.25 94 TYR A CA 1
ATOM 781 C C . TYR A 1 94 ? -9.688 -3.277 2.873 1.00 98.25 94 TYR A C 1
ATOM 783 O O . TYR A 1 94 ? -9.742 -3.643 4.046 1.00 98.25 94 TYR A O 1
ATOM 791 N N . LEU A 1 95 ? -10.059 -4.073 1.864 1.00 97.81 95 LEU A N 1
ATOM 792 C CA . LEU A 1 95 ? -10.571 -5.429 2.083 1.00 97.81 95 LEU A CA 1
ATOM 793 C C . LEU A 1 95 ? -9.521 -6.349 2.724 1.00 97.81 95 LEU A C 1
ATOM 795 O O . LEU A 1 95 ? -9.858 -7.102 3.635 1.00 97.81 95 LEU A O 1
ATOM 799 N N . GLU A 1 96 ? -8.258 -6.264 2.296 1.00 97.56 96 GLU A N 1
ATOM 800 C CA . GLU A 1 96 ? -7.147 -7.034 2.879 1.00 97.56 96 GLU A CA 1
ATOM 801 C C . GLU A 1 96 ? -6.922 -6.686 4.365 1.00 97.56 96 GLU A C 1
ATOM 803 O O . GLU A 1 96 ? -6.677 -7.574 5.184 1.00 97.56 96 GLU A O 1
ATOM 808 N N . ILE A 1 97 ? -7.042 -5.409 4.743 1.00 97.81 97 ILE A N 1
ATOM 809 C CA . ILE A 1 97 ? -6.933 -4.958 6.139 1.00 97.81 97 ILE A CA 1
ATOM 810 C C . ILE A 1 97 ? -8.143 -5.398 6.965 1.00 97.81 97 ILE A C 1
ATOM 812 O O . ILE A 1 97 ? -7.965 -5.858 8.092 1.00 97.81 97 ILE A O 1
ATOM 816 N N . LEU A 1 98 ? -9.361 -5.313 6.422 1.00 96.81 98 LEU A N 1
ATOM 817 C CA . LEU A 1 98 ? -10.545 -5.828 7.109 1.00 96.81 98 LEU A CA 1
ATOM 818 C C . LEU A 1 98 ? -10.456 -7.334 7.351 1.00 96.81 98 LEU A C 1
ATOM 820 O O . LEU A 1 98 ? -10.865 -7.806 8.409 1.00 96.81 98 LEU A O 1
ATOM 824 N N . GLU A 1 99 ? -9.927 -8.088 6.389 1.00 96.81 99 GLU A N 1
ATOM 825 C CA . GLU A 1 99 ? -9.720 -9.524 6.548 1.00 96.81 99 GLU A CA 1
ATOM 826 C C . GLU A 1 99 ? -8.650 -9.818 7.600 1.00 96.81 99 GLU A C 1
ATOM 828 O O . GLU A 1 99 ? -8.886 -10.614 8.508 1.00 96.81 99 GLU A O 1
ATOM 833 N N . TYR A 1 100 ? -7.524 -9.101 7.562 1.00 96.12 100 TYR A N 1
ATOM 834 C CA . TYR A 1 100 ? -6.505 -9.183 8.606 1.00 96.12 100 TYR A CA 1
ATOM 835 C C . TYR A 1 100 ? -7.087 -8.904 9.998 1.00 96.12 100 TYR A C 1
ATOM 837 O O . TYR A 1 100 ? -6.843 -9.665 10.932 1.00 96.12 100 TYR A O 1
ATOM 845 N N . GLN A 1 101 ? -7.923 -7.871 10.129 1.00 94.38 101 GLN A N 1
ATOM 846 C CA . GLN A 1 101 ? -8.563 -7.500 11.389 1.00 94.38 101 GLN A CA 1
ATOM 847 C C . GLN A 1 101 ? -9.455 -8.610 11.968 1.00 94.38 101 GLN A C 1
ATOM 849 O O . GLN A 1 101 ? -9.581 -8.702 13.184 1.00 94.38 101 GLN A O 1
ATOM 854 N N . LYS A 1 102 ? -10.063 -9.470 11.138 1.00 94.50 102 LYS A N 1
ATOM 855 C CA . LYS A 1 102 ? -10.847 -10.624 11.622 1.00 94.50 102 LYS A CA 1
ATOM 856 C C . LYS A 1 102 ? -9.975 -11.727 12.228 1.00 94.50 102 LYS A C 1
ATOM 858 O O . LYS A 1 102 ? -10.500 -12.568 12.951 1.00 94.50 102 LYS A O 1
ATOM 863 N N . SER A 1 103 ? -8.687 -11.748 11.887 1.00 90.31 103 SER A N 1
ATOM 864 C CA . SER A 1 103 ? -7.711 -12.738 12.359 1.00 90.31 103 SER A CA 1
ATOM 865 C C . SER A 1 103 ? -6.887 -12.286 13.573 1.00 90.31 103 SER A C 1
ATOM 867 O O . SER A 1 103 ? -6.077 -13.075 14.061 1.00 90.31 103 SER A O 1
ATOM 869 N N . LEU A 1 104 ? -7.079 -11.042 14.035 1.00 85.94 104 LEU A N 1
ATOM 870 C CA . LEU A 1 104 ? -6.493 -10.491 15.266 1.00 85.94 104 LEU A CA 1
ATOM 871 C C . LEU A 1 104 ? -7.214 -11.014 16.515 1.00 85.94 104 LEU A C 1
ATOM 873 O O . LEU A 1 104 ? -6.506 -11.306 17.504 1.00 85.94 104 LEU A O 1
#